Protein AF-A0A1E7LK73-F1 (afdb_monomer)

Organism: NCBI:txid518642

Solvent-accessible surface area (backbone atoms only — not comparable to full-atom values): 3730 Å² total; per-residue (Å²): 130,85,77,77,66,86,70,62,87,42,68,39,30,68,38,61,23,82,84,72,65,31,53,53,74,46,66,36,55,44,100,84,68,48,72,37,56,91,83,50,61,56,68,65,18,44,50,50,28,45,68,77,50,60,75,74,76,79,125

Secondary structure (DSSP, 8-state):
--------S-GGGGS--TTT-PPTTSPPBPTTSPBPPTT---HHHHHHHHHHS------

Radius of gyration: 12.8 Å; Cα contacts (8 Å, |Δi|>4): 70; chains: 1; bounding box: 26×27×40 Å

Sequence (59 aa):
MPRREPTIHNPALTVTCPHCRCVPGAPCLDNRGSRLKEGRVHRRRTAEYNRRFPTKASR

Mean predicted aligned error: 8.83 Å

pLDDT: mean 74.1, std 14.27, range [39.75, 88.5]

Structure (mmCIF, N/CA/C/O backbone):
data_AF-A0A1E7LK73-F1
#
_entry.id   AF-A0A1E7LK73-F1
#
loop_
_atom_site.group_PDB
_atom_site.id
_atom_site.type_symbol
_atom_site.label_atom_id
_atom_site.label_alt_id
_atom_site.label_comp_id
_atom_site.label_asym_id
_atom_site.label_entity_id
_atom_site.label_seq_id
_atom_site.pdbx_PDB_ins_code
_atom_site.Cartn_x
_atom_site.Cartn_y
_atom_site.Cartn_z
_atom_site.occupancy
_atom_site.B_iso_or_equiv
_atom_site.auth_seq_id
_atom_site.auth_comp_id
_atom_site.auth_asym_id
_atom_site.auth_atom_id
_atom_site.pdbx_PDB_model_num
ATOM 1 N N . MET A 1 1 ? 13.891 -21.687 15.982 1.00 39.75 1 MET A N 1
ATOM 2 C CA . MET A 1 1 ? 13.958 -20.561 15.025 1.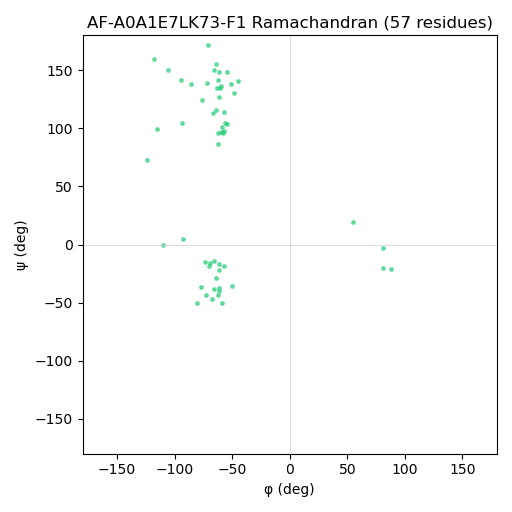00 39.75 1 MET A CA 1
ATOM 3 C C . MET A 1 1 ? 12.589 -19.898 14.988 1.00 39.75 1 MET A C 1
ATOM 5 O O . MET A 1 1 ? 11.659 -20.577 14.562 1.00 39.75 1 MET A O 1
ATOM 9 N N . PRO A 1 2 ? 12.391 -18.657 15.470 1.00 48.28 2 PRO A N 1
ATOM 10 C CA . PRO A 1 2 ? 11.113 -17.994 15.262 1.00 48.28 2 PRO A CA 1
ATOM 11 C C . PRO A 1 2 ? 10.996 -17.737 13.761 1.00 48.28 2 PRO A C 1
ATOM 13 O O . PRO A 1 2 ? 11.809 -17.026 13.168 1.00 48.28 2 PRO A O 1
ATOM 16 N N . ARG A 1 3 ? 10.038 -18.417 13.134 1.00 45.03 3 ARG A N 1
ATOM 17 C CA . ARG A 1 3 ? 9.661 -18.222 11.740 1.00 45.03 3 ARG A CA 1
ATOM 18 C C . ARG A 1 3 ? 9.252 -16.756 11.636 1.00 45.03 3 ARG A C 1
ATOM 20 O O . ARG A 1 3 ? 8.180 -16.402 12.109 1.00 45.03 3 ARG A O 1
ATOM 27 N N . ARG A 1 4 ? 10.137 -15.896 11.116 1.00 51.81 4 ARG A N 1
ATOM 28 C CA . ARG A 1 4 ? 9.760 -14.543 10.705 1.00 51.81 4 ARG A CA 1
ATOM 29 C C . ARG A 1 4 ? 8.703 -14.760 9.639 1.00 51.81 4 ARG A C 1
ATOM 31 O O . ARG A 1 4 ? 9.029 -15.098 8.503 1.00 51.81 4 ARG A O 1
ATOM 38 N N . GLU A 1 5 ? 7.439 -14.684 10.046 1.00 48.78 5 GLU A N 1
ATOM 39 C CA . GLU A 1 5 ? 6.341 -14.482 9.118 1.00 48.78 5 GLU A CA 1
ATOM 40 C C . GLU A 1 5 ? 6.792 -13.380 8.157 1.00 48.78 5 GLU A C 1
ATOM 42 O O . GLU A 1 5 ? 7.513 -12.473 8.592 1.00 48.78 5 GLU A O 1
ATOM 47 N N . PRO A 1 6 ? 6.489 -13.473 6.852 1.00 47.66 6 PRO A N 1
ATOM 48 C CA . PRO A 1 6 ? 6.750 -12.375 5.944 1.00 47.66 6 PRO A CA 1
ATOM 49 C C . PRO A 1 6 ? 5.888 -11.216 6.432 1.00 47.66 6 PRO A C 1
ATOM 51 O O . PRO A 1 6 ? 4.733 -11.068 6.039 1.00 47.66 6 PRO A O 1
ATOM 54 N N . THR A 1 7 ? 6.434 -10.445 7.373 1.00 53.06 7 THR A N 1
ATOM 55 C CA . THR A 1 7 ? 5.863 -9.227 7.895 1.00 53.06 7 THR A CA 1
ATOM 56 C C . THR A 1 7 ? 5.825 -8.346 6.682 1.00 53.06 7 THR A C 1
ATOM 58 O O . THR A 1 7 ? 6.831 -7.761 6.288 1.00 53.06 7 THR A O 1
ATOM 61 N N . ILE A 1 8 ? 4.673 -8.320 6.024 1.00 60.41 8 ILE A N 1
ATOM 62 C CA . ILE A 1 8 ? 4.377 -7.306 5.042 1.00 60.41 8 ILE A CA 1
ATOM 63 C C . ILE A 1 8 ? 4.508 -6.010 5.841 1.00 60.41 8 ILE A C 1
ATOM 65 O O . ILE A 1 8 ? 3.593 -5.625 6.564 1.00 60.41 8 ILE A O 1
ATOM 69 N N . HIS A 1 9 ? 5.686 -5.380 5.768 1.00 66.56 9 HIS A N 1
ATOM 70 C CA . HIS A 1 9 ? 6.049 -4.220 6.586 1.00 66.56 9 HIS A CA 1
ATOM 71 C C . HIS A 1 9 ? 5.052 -3.073 6.400 1.00 66.56 9 HIS A C 1
ATOM 73 O O . HIS A 1 9 ? 4.955 -2.177 7.232 1.00 66.56 9 HIS A O 1
ATOM 79 N N . ASN A 1 10 ? 4.282 -3.122 5.312 1.00 73.25 10 ASN A N 1
ATOM 80 C CA . ASN A 1 10 ? 3.188 -2.223 5.041 1.00 73.25 10 ASN A CA 1
ATOM 81 C C . ASN A 1 10 ? 1.842 -2.974 5.016 1.00 73.25 10 ASN A C 1
ATOM 83 O O . ASN A 1 10 ? 1.483 -3.537 3.977 1.00 73.25 10 ASN A O 1
ATOM 87 N N . PRO A 1 11 ? 1.048 -2.938 6.098 1.00 78.69 11 PRO A N 1
ATOM 88 C CA . PRO A 1 11 ? -0.225 -3.650 6.156 1.00 78.69 11 PRO A CA 1
ATOM 89 C C . PRO A 1 11 ? -1.221 -3.172 5.089 1.00 78.69 11 PRO A C 1
ATOM 91 O O . PRO A 1 11 ? -2.059 -3.954 4.651 1.00 78.69 11 PRO A O 1
ATOM 94 N N . ALA A 1 12 ? -1.083 -1.956 4.548 1.00 79.94 12 ALA A N 1
ATOM 95 C CA . ALA A 1 12 ? -1.912 -1.502 3.431 1.00 79.94 12 ALA A CA 1
ATOM 96 C C . ALA A 1 12 ? -1.668 -2.284 2.124 1.00 79.94 12 ALA A C 1
ATOM 98 O O . ALA A 1 12 ? -2.485 -2.212 1.207 1.00 79.94 12 ALA A O 1
ATOM 99 N N . LEU A 1 13 ? -0.586 -3.062 2.013 1.00 81.88 13 LEU A N 1
ATOM 100 C CA . LEU A 1 13 ? -0.387 -3.988 0.897 1.00 81.88 13 LEU A CA 1
ATOM 101 C C . LEU A 1 13 ? -1.281 -5.230 0.994 1.00 81.88 13 LEU A C 1
ATOM 103 O O . LEU A 1 13 ? -1.434 -5.905 -0.013 1.00 81.88 13 LEU A O 1
ATOM 107 N N . THR A 1 14 ? -1.903 -5.530 2.137 1.00 84.69 14 THR A N 1
ATOM 108 C CA . THR A 1 14 ? -2.793 -6.702 2.304 1.00 84.69 14 THR A CA 1
ATOM 109 C C . THR A 1 14 ? -4.111 -6.585 1.534 1.00 84.69 14 THR A C 1
ATOM 111 O O . THR A 1 14 ? -4.797 -7.579 1.312 1.00 84.69 14 THR A O 1
ATOM 114 N N . VAL A 1 15 ? -4.468 -5.381 1.079 1.00 84.94 15 VAL A N 1
ATOM 115 C CA . VAL A 1 15 ? -5.655 -5.141 0.252 1.00 84.94 15 VAL A CA 1
ATOM 116 C C . VAL A 1 15 ? -5.266 -4.877 -1.194 1.00 84.94 15 VAL A C 1
ATOM 118 O O . VAL A 1 15 ? -4.214 -4.311 -1.483 1.00 84.94 15 VAL A O 1
ATOM 121 N N . THR A 1 16 ? -6.129 -5.238 -2.136 1.00 86.56 16 THR A N 1
ATOM 122 C CA . THR A 1 16 ? -5.975 -4.845 -3.542 1.00 86.56 16 THR A CA 1
ATOM 123 C C . THR A 1 16 ? -6.056 -3.323 -3.671 1.00 86.56 16 THR A C 1
ATOM 125 O O . THR A 1 16 ? -6.930 -2.688 -3.081 1.00 86.56 16 THR A O 1
ATOM 128 N N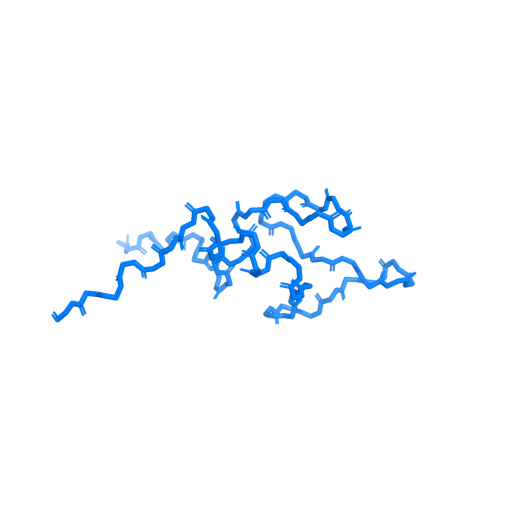 . CYS A 1 17 ? -5.153 -2.707 -4.438 1.00 85.38 17 CYS A N 1
ATOM 129 C CA . CYS A 1 17 ? -5.223 -1.262 -4.660 1.00 85.38 17 CYS A CA 1
ATOM 130 C C . CYS A 1 17 ? -6.331 -0.918 -5.670 1.00 85.38 17 CYS A C 1
ATOM 132 O O . CYS A 1 17 ? -6.237 -1.366 -6.806 1.00 85.38 17 CYS A O 1
ATOM 134 N N . PRO A 1 18 ? -7.314 -0.056 -5.357 1.00 83.94 18 PRO A N 1
ATOM 135 C CA . PRO A 1 18 ? -8.352 0.322 -6.324 1.00 83.94 18 PRO A CA 1
ATOM 136 C C . PRO A 1 18 ? -7.826 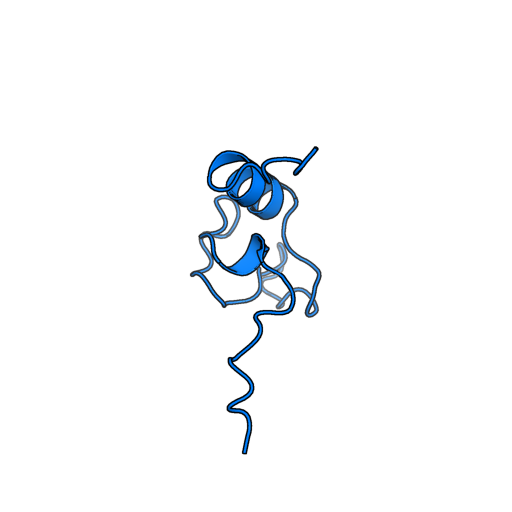1.207 -7.468 1.00 83.94 18 PRO A C 1
ATOM 138 O O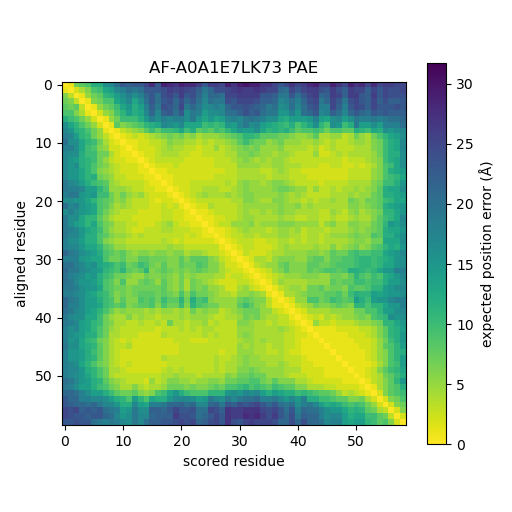 . PRO A 1 18 ? -8.480 1.327 -8.495 1.00 83.94 18 PRO A O 1
ATOM 141 N N . HIS A 1 19 ? -6.656 1.839 -7.302 1.00 83.19 19 HIS A N 1
ATOM 142 C CA . HIS A 1 19 ? -6.075 2.733 -8.309 1.00 83.19 19 HIS A CA 1
ATOM 143 C C . HIS A 1 19 ? -5.352 1.965 -9.421 1.00 83.19 19 HIS A C 1
ATOM 145 O O . HIS A 1 19 ? -5.588 2.204 -10.595 1.00 83.19 19 HIS A O 1
ATOM 151 N N . CYS A 1 20 ? -4.465 1.041 -9.050 1.00 82.69 20 CYS A N 1
ATOM 152 C CA . CYS A 1 20 ? -3.638 0.280 -9.992 1.00 82.69 20 CYS A CA 1
ATOM 153 C C . CYS A 1 20 ? -4.024 -1.202 -10.083 1.00 82.69 20 CYS A C 1
ATOM 155 O O . CYS A 1 20 ? -3.386 -1.951 -10.811 1.00 82.69 20 CYS A O 1
ATOM 157 N N . ARG A 1 21 ? -5.032 -1.647 -9.319 1.00 83.94 21 ARG A N 1
ATOM 158 C CA . ARG A 1 21 ? -5.488 -3.047 -9.233 1.00 83.94 21 ARG A CA 1
ATOM 159 C C . ARG A 1 21 ? -4.385 -4.052 -8.869 1.00 83.94 21 ARG A C 1
ATOM 161 O O . ARG A 1 21 ? -4.561 -5.248 -9.063 1.00 83.94 21 ARG A O 1
ATOM 168 N N . CYS A 1 22 ? -3.275 -3.586 -8.287 1.00 83.69 22 CYS A N 1
ATOM 169 C CA . CYS A 1 22 ? -2.206 -4.457 -7.804 1.00 83.69 22 CYS A CA 1
ATOM 170 C C . CYS A 1 22 ? -2.732 -5.424 -6.738 1.00 83.69 22 CYS A C 1
ATOM 172 O O . CYS A 1 22 ? -3.461 -5.013 -5.826 1.00 83.69 22 CYS A O 1
ATOM 174 N N . VAL A 1 23 ? -2.313 -6.685 -6.849 1.00 83.81 23 VAL A N 1
ATOM 175 C CA . VAL A 1 23 ? -2.683 -7.769 -5.931 1.00 83.81 23 VAL A CA 1
ATOM 176 C C . VAL A 1 23 ? -2.158 -7.519 -4.512 1.00 83.81 23 VAL A C 1
ATOM 178 O O . VAL A 1 23 ? -1.176 -6.782 -4.339 1.00 83.81 23 VAL A O 1
ATOM 181 N N . PRO A 1 24 ? -2.794 -8.105 -3.483 1.00 83.06 24 PRO A N 1
ATOM 182 C CA . PRO A 1 24 ? -2.271 -8.099 -2.124 1.00 83.06 24 PRO A CA 1
ATOM 183 C C . PRO A 1 24 ? -0.814 -8.581 -2.053 1.00 83.06 24 PRO A C 1
ATOM 185 O O . PRO A 1 24 ? -0.437 -9.520 -2.744 1.00 83.06 24 PRO A O 1
ATOM 188 N N . GLY A 1 25 ? 0.018 -7.916 -1.255 1.00 80.00 25 GLY A N 1
ATOM 189 C CA . GLY A 1 25 ? 1.451 -8.200 -1.112 1.00 80.00 25 GLY A CA 1
ATOM 190 C C . GLY A 1 25 ? 2.338 -7.606 -2.213 1.00 80.00 25 GLY A C 1
ATOM 191 O O . GLY A 1 25 ? 3.524 -7.394 -1.979 1.00 80.00 25 GLY A O 1
ATOM 192 N N . ALA A 1 26 ? 1.787 -7.256 -3.380 1.00 82.25 26 ALA A N 1
ATOM 193 C CA . ALA A 1 26 ? 2.559 -6.627 -4.451 1.00 82.25 26 ALA A CA 1
ATOM 194 C C . ALA A 1 26 ? 2.637 -5.098 -4.281 1.00 82.25 26 ALA A C 1
ATOM 196 O O . ALA A 1 26 ? 1.610 -4.465 -3.996 1.00 82.25 26 ALA A O 1
ATOM 197 N N . PRO A 1 27 ? 3.808 -4.470 -4.510 1.00 82.38 27 PRO A N 1
ATOM 198 C CA . PRO A 1 27 ? 3.940 -3.017 -4.491 1.00 82.38 27 PRO A CA 1
ATOM 199 C C . PRO A 1 27 ? 3.057 -2.372 -5.563 1.00 82.38 27 PRO A C 1
ATOM 201 O O . PRO A 1 27 ? 2.811 -2.942 -6.627 1.00 82.38 27 PRO A O 1
ATOM 204 N N . CYS A 1 28 ? 2.568 -1.164 -5.278 1.00 84.31 28 CYS A N 1
ATOM 205 C CA . CYS A 1 28 ? 1.866 -0.377 -6.283 1.00 84.31 28 CYS A CA 1
ATOM 206 C C . CYS A 1 28 ? 2.831 0.019 -7.409 1.00 84.31 28 CYS A C 1
ATOM 208 O O . CYS A 1 28 ? 4.021 0.223 -7.173 1.00 84.31 28 CYS A O 1
ATOM 210 N N . LEU A 1 29 ? 2.302 0.179 -8.617 1.00 82.88 29 LEU A N 1
ATOM 211 C CA . LEU A 1 29 ? 3.020 0.811 -9.717 1.00 82.88 29 LEU A CA 1
ATOM 212 C C . LEU A 1 29 ? 2.652 2.295 -9.771 1.00 82.88 29 LEU A C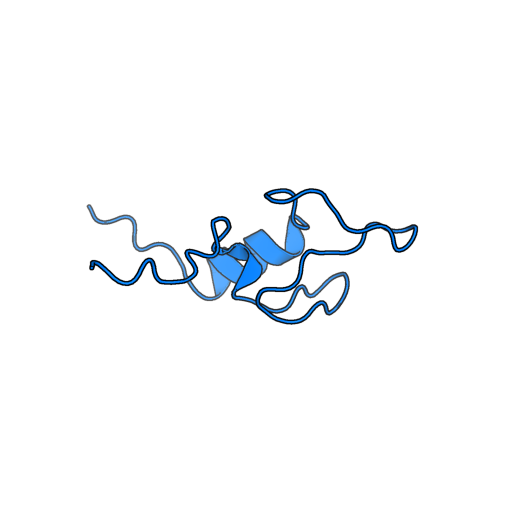 1
ATOM 214 O O . LEU A 1 29 ? 1.497 2.649 -9.534 1.00 82.88 29 LEU A O 1
ATOM 218 N N . ASP A 1 30 ? 3.634 3.136 -10.066 1.00 80.31 30 ASP A N 1
ATOM 219 C CA . ASP A 1 30 ? 3.452 4.550 -10.375 1.00 80.31 30 ASP A CA 1
ATOM 220 C C . ASP A 1 30 ? 2.778 4.716 -11.755 1.00 80.31 30 ASP A C 1
ATOM 222 O O . ASP A 1 30 ? 2.665 3.752 -12.518 1.00 80.31 30 ASP A O 1
ATOM 226 N N . ASN A 1 31 ? 2.372 5.933 -12.128 1.00 76.00 31 ASN A N 1
ATOM 227 C CA . ASN A 1 31 ? 1.690 6.199 -13.407 1.00 76.00 31 ASN A CA 1
ATOM 228 C C . ASN A 1 31 ? 2.547 5.857 -14.640 1.00 76.00 31 ASN A C 1
ATOM 230 O O . ASN A 1 31 ? 2.020 5.714 -15.738 1.00 76.00 31 ASN A O 1
ATOM 234 N N . ARG A 1 32 ? 3.865 5.711 -14.465 1.00 79.81 32 ARG A N 1
ATOM 235 C CA . ARG A 1 32 ? 4.815 5.274 -15.502 1.00 79.81 32 ARG A CA 1
ATOM 236 C C . ARG A 1 32 ? 5.071 3.758 -15.511 1.00 79.81 32 ARG A C 1
ATOM 238 O O . ARG A 1 32 ? 5.944 3.301 -16.236 1.00 79.81 32 ARG A O 1
ATOM 245 N N . GLY A 1 33 ? 4.370 2.981 -14.681 1.00 77.56 33 GLY A N 1
ATOM 246 C CA . GLY A 1 33 ? 4.558 1.529 -14.555 1.00 77.56 33 GLY A CA 1
ATOM 247 C C . GLY A 1 33 ? 5.731 1.107 -13.661 1.00 77.56 33 GLY A C 1
ATOM 248 O O . GLY A 1 33 ? 5.917 -0.082 -13.413 1.00 77.56 33 GLY A O 1
ATOM 249 N N . SER A 1 34 ? 6.508 2.054 -13.130 1.00 81.50 34 SER A N 1
ATOM 250 C CA . SER A 1 34 ? 7.602 1.764 -12.198 1.00 81.50 34 SER A CA 1
ATOM 251 C C . SER A 1 34 ? 7.070 1.339 -10.832 1.00 81.50 34 SER A C 1
ATOM 253 O O . SER A 1 34 ? 6.133 1.943 -10.315 1.00 81.50 34 SER A O 1
ATOM 255 N N . ARG A 1 35 ? 7.690 0.336 -10.201 1.00 79.38 35 ARG A N 1
ATOM 256 C CA . ARG A 1 35 ? 7.338 -0.065 -8.830 1.00 79.38 35 ARG A CA 1
ATOM 257 C C . ARG A 1 35 ? 7.588 1.095 -7.868 1.00 79.38 35 ARG A C 1
ATOM 259 O O . ARG A 1 35 ? 8.691 1.639 -7.817 1.00 79.38 35 ARG A O 1
ATOM 266 N N . LEU A 1 36 ? 6.572 1.455 -7.091 1.00 77.75 36 LEU A N 1
ATOM 267 C CA . LEU A 1 36 ? 6.748 2.346 -5.954 1.00 77.75 36 LEU A CA 1
ATOM 268 C C . LEU A 1 36 ? 7.681 1.671 -4.942 1.00 77.75 36 LEU A C 1
ATOM 270 O O . LEU A 1 36 ? 7.630 0.455 -4.747 1.00 77.75 36 LEU A O 1
ATOM 274 N N . LYS A 1 37 ? 8.552 2.473 -4.319 1.00 72.69 37 LYS A N 1
ATOM 275 C CA . LYS A 1 37 ? 9.480 1.996 -3.286 1.00 72.69 37 LYS A CA 1
ATOM 276 C C . LYS A 1 37 ? 8.715 1.276 -2.174 1.00 72.69 37 LYS A C 1
ATOM 278 O O . LYS A 1 37 ? 7.587 1.658 -1.857 1.00 72.69 37 LYS A O 1
ATOM 283 N N . GLU A 1 38 ? 9.346 0.276 -1.562 1.00 66.38 38 GLU A N 1
ATOM 284 C CA . GLU A 1 38 ? 8.813 -0.405 -0.379 1.00 66.38 38 GLU A CA 1
ATOM 285 C C . GLU A 1 38 ? 8.348 0.624 0.668 1.00 66.38 38 GLU A C 1
ATOM 287 O O . GLU A 1 38 ? 9.028 1.614 0.933 1.00 66.38 38 GLU A O 1
ATOM 292 N N . GLY A 1 39 ? 7.127 0.457 1.185 1.00 68.19 39 GLY A N 1
ATOM 293 C CA . GLY A 1 39 ? 6.495 1.420 2.097 1.00 68.19 39 GLY A CA 1
ATOM 294 C C . GLY A 1 39 ? 5.701 2.546 1.420 1.00 68.19 39 GLY A C 1
ATOM 295 O O . GLY A 1 39 ? 4.785 3.091 2.036 1.00 68.19 39 GLY A O 1
ATOM 296 N N . ARG A 1 40 ? 5.947 2.854 0.141 1.00 74.25 40 ARG A N 1
ATOM 297 C CA . ARG A 1 40 ? 5.172 3.850 -0.609 1.00 74.25 40 ARG A CA 1
ATOM 298 C C . ARG A 1 40 ? 4.034 3.155 -1.365 1.00 74.25 40 ARG A C 1
ATOM 300 O O . ARG A 1 40 ? 4.236 2.497 -2.378 1.00 74.25 40 ARG A O 1
ATOM 307 N N . VAL A 1 41 ? 2.811 3.295 -0.866 1.00 81.81 41 VAL A N 1
ATOM 308 C CA . VAL A 1 41 ? 1.591 2.782 -1.514 1.00 81.81 41 VAL A CA 1
ATOM 309 C C . VAL A 1 41 ? 0.661 3.931 -1.875 1.00 81.81 41 VAL A C 1
ATOM 311 O O . VAL A 1 41 ? 0.748 5.017 -1.304 1.00 81.81 41 VAL A O 1
ATOM 314 N N . HIS A 1 42 ? -0.257 3.709 -2.817 1.00 85.31 42 HIS A N 1
ATOM 315 C CA . HIS A 1 42 ? -1.258 4.722 -3.140 1.00 85.31 42 HIS A CA 1
ATOM 316 C C . HIS A 1 42 ? -2.122 5.040 -1.920 1.00 85.31 42 HIS A C 1
ATOM 318 O O . HIS A 1 42 ? -2.660 4.132 -1.289 1.00 85.31 42 HIS A O 1
ATOM 324 N 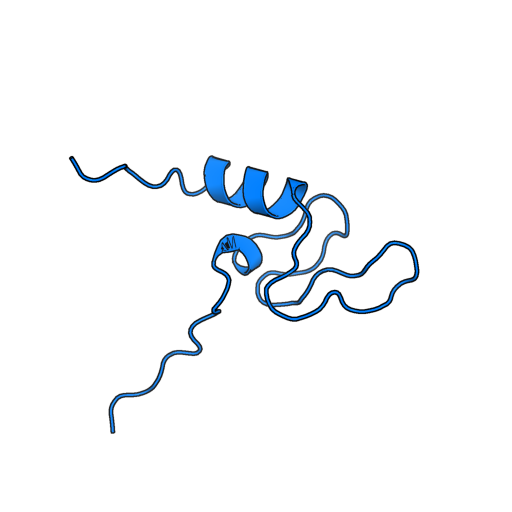N . ARG A 1 43 ? -2.357 6.334 -1.666 1.00 84.06 43 ARG A N 1
ATOM 325 C CA . ARG A 1 43 ? -3.252 6.814 -0.597 1.00 84.06 43 ARG A CA 1
ATOM 326 C C . ARG A 1 43 ? -4.623 6.132 -0.641 1.00 84.06 43 ARG A C 1
ATOM 328 O O . ARG A 1 43 ? -5.187 5.803 0.394 1.00 84.06 43 ARG A O 1
ATOM 335 N N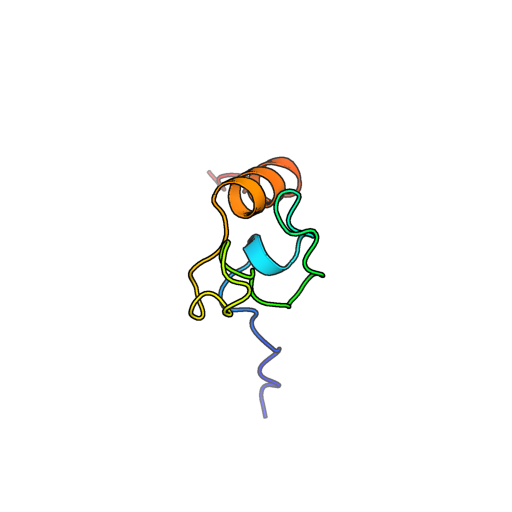 . ARG A 1 44 ? -5.122 5.854 -1.851 1.00 85.56 44 ARG A N 1
ATOM 336 C CA . ARG A 1 44 ? -6.370 5.117 -2.106 1.00 85.56 44 ARG A CA 1
ATOM 337 C C . ARG A 1 44 ? -6.333 3.680 -1.567 1.00 85.56 44 ARG A C 1
ATOM 339 O O . ARG A 1 44 ? -7.334 3.212 -1.049 1.00 85.56 44 ARG A O 1
ATOM 346 N N . ARG A 1 45 ? -5.185 2.996 -1.648 1.00 88.50 45 ARG A N 1
ATOM 347 C CA . ARG A 1 45 ? -4.981 1.655 -1.074 1.00 88.50 45 ARG A CA 1
ATOM 348 C C . ARG A 1 45 ? -5.009 1.696 0.450 1.00 88.50 45 ARG A C 1
ATOM 350 O O . ARG A 1 45 ? -5.712 0.903 1.056 1.00 88.50 45 ARG A O 1
ATOM 357 N N . THR A 1 46 ? -4.293 2.645 1.051 1.00 85.06 46 THR A N 1
ATOM 358 C CA . THR A 1 46 ? -4.302 2.849 2.508 1.00 85.06 46 THR A CA 1
ATOM 359 C C . THR A 1 46 ? -5.698 3.202 3.014 1.00 85.06 46 THR A C 1
ATOM 361 O O . THR A 1 46 ? -6.125 2.680 4.034 1.00 85.06 46 THR A O 1
ATOM 364 N N . ALA A 1 47 ? -6.443 4.033 2.281 1.00 87.56 47 ALA A N 1
ATOM 365 C CA . ALA A 1 47 ? -7.827 4.350 2.616 1.00 87.56 47 ALA A CA 1
ATOM 366 C C . ALA A 1 47 ? -8.728 3.103 2.582 1.00 87.56 47 ALA A C 1
ATOM 368 O O . ALA A 1 47 ? -9.506 2.899 3.507 1.00 87.56 47 ALA A O 1
ATOM 369 N N . GLU A 1 48 ? -8.593 2.245 1.566 1.00 87.75 48 GLU A N 1
ATOM 370 C CA . GLU A 1 48 ? -9.326 0.972 1.503 1.00 87.75 48 GLU A CA 1
ATOM 371 C C . GLU A 1 48 ? -8.914 -0.002 2.608 1.00 87.75 48 GLU A C 1
ATOM 373 O O . GLU A 1 48 ? -9.770 -0.671 3.183 1.00 87.75 48 GLU A O 1
ATOM 378 N N . TYR A 1 49 ? -7.624 -0.053 2.948 1.00 87.12 49 TYR A N 1
ATOM 379 C CA . TYR A 1 49 ? -7.145 -0.819 4.093 1.00 87.12 49 TYR A CA 1
ATOM 380 C C . TYR A 1 49 ? -7.81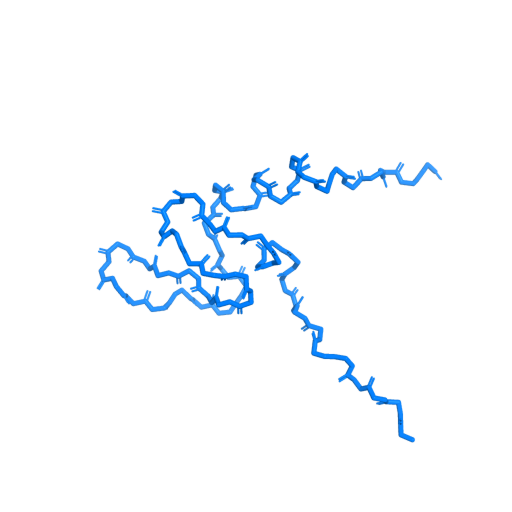1 -0.335 5.383 1.00 87.12 49 TYR A C 1
ATOM 382 O O . TYR A 1 49 ? -8.422 -1.138 6.072 1.00 87.12 49 TYR A O 1
ATOM 390 N N . ASN A 1 50 ? -7.802 0.973 5.652 1.00 85.25 50 ASN A N 1
ATOM 391 C CA . ASN A 1 50 ? -8.429 1.557 6.842 1.00 85.25 50 ASN A CA 1
ATOM 392 C C . ASN A 1 50 ? -9.958 1.379 6.866 1.00 85.25 50 ASN A C 1
ATOM 394 O O . ASN A 1 50 ? -10.548 1.320 7.939 1.00 85.25 50 ASN A O 1
ATOM 398 N N . ARG A 1 51 ? -10.615 1.302 5.700 1.00 85.81 51 ARG A N 1
ATOM 399 C CA . ARG A 1 51 ? -12.054 1.005 5.591 1.00 85.81 51 ARG A CA 1
ATOM 400 C C . ARG A 1 51 ? -12.373 -0.457 5.899 1.00 85.81 51 ARG A C 1
ATOM 402 O O . ARG A 1 51 ? -13.359 -0.723 6.574 1.00 85.81 51 ARG A O 1
ATOM 409 N N . ARG A 1 52 ? -11.570 -1.397 5.384 1.00 82.62 52 ARG A N 1
ATOM 410 C CA . ARG A 1 52 ? -11.751 -2.850 5.586 1.00 82.62 52 ARG A CA 1
ATOM 411 C C . ARG A 1 52 ? -11.299 -3.314 6.962 1.00 82.62 52 ARG A C 1
ATOM 413 O O . ARG A 1 52 ?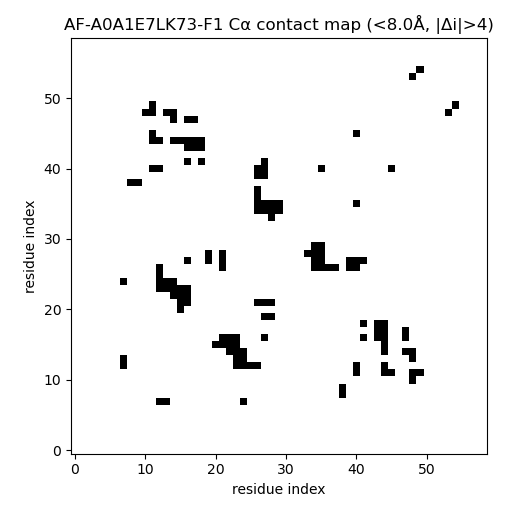 -11.914 -4.192 7.552 1.00 82.62 52 ARG A O 1
ATOM 420 N N . PHE A 1 53 ? -10.226 -2.712 7.446 1.00 80.38 53 PHE A N 1
ATOM 421 C CA . PHE A 1 53 ? -9.612 -2.966 8.733 1.00 80.38 53 PHE A CA 1
ATOM 422 C C . PHE A 1 53 ? -9.548 -1.634 9.472 1.00 80.38 53 PHE A C 1
ATOM 424 O O . PHE A 1 53 ? -8.466 -1.049 9.586 1.00 80.38 53 PHE A O 1
ATOM 431 N N . PRO A 1 54 ? -10.695 -1.112 9.948 1.00 69.38 54 PRO A N 1
ATOM 432 C CA . PRO A 1 54 ? -10.654 -0.008 10.883 1.00 69.38 54 PRO A CA 1
ATOM 433 C C . PRO A 1 54 ? -9.811 -0.504 12.047 1.00 69.38 54 PRO A C 1
ATOM 435 O O . PRO A 1 54 ? -10.175 -1.471 12.720 1.00 69.38 54 PRO A O 1
ATOM 438 N N . THR A 1 55 ? -8.640 0.097 12.242 1.00 63.22 55 THR A N 1
ATOM 439 C CA . THR A 1 55 ? -7.872 -0.130 13.456 1.00 63.22 55 THR A CA 1
ATOM 440 C C . THR A 1 55 ? -8.823 0.252 14.575 1.00 63.22 55 THR A C 1
ATOM 442 O O . THR A 1 55 ? -9.103 1.439 14.754 1.00 63.22 55 THR A O 1
ATOM 445 N N . LYS A 1 56 ? -9.395 -0.739 15.273 1.00 51.31 56 LYS A N 1
ATOM 446 C CA . LYS A 1 56 ? -10.001 -0.497 16.575 1.00 51.31 56 LYS A CA 1
ATOM 447 C C . LYS A 1 56 ? -8.881 0.165 17.354 1.00 51.31 56 LYS A C 1
ATOM 449 O O . LYS A 1 56 ? -7.898 -0.497 17.677 1.00 51.31 56 LYS A O 1
ATOM 454 N N . ALA A 1 57 ? -8.975 1.479 17.528 1.00 50.16 57 ALA A N 1
ATOM 455 C CA . ALA A 1 57 ? -8.164 2.195 18.483 1.00 50.16 57 ALA A CA 1
ATOM 456 C C . ALA A 1 57 ? -8.474 1.506 19.811 1.00 50.16 57 ALA A C 1
ATOM 458 O O . ALA A 1 57 ? -9.564 1.668 20.361 1.00 50.16 57 ALA A O 1
ATOM 459 N N . SER A 1 58 ? -7.593 0.586 20.202 1.00 42.16 58 SER A N 1
ATOM 460 C CA . SER A 1 58 ? -7.684 -0.079 21.486 1.00 42.16 58 SER A CA 1
ATOM 461 C C . SER A 1 58 ? -7.483 1.030 22.505 1.00 42.16 58 SER A C 1
ATOM 463 O O . SER A 1 58 ? -6.476 1.735 22.461 1.00 42.16 58 SER A O 1
ATOM 465 N N . ARG A 1 59 ? -8.550 1.248 23.265 1.00 42.12 59 ARG A N 1
ATOM 466 C CA . ARG A 1 59 ? -8.718 2.285 24.274 1.00 42.12 59 ARG A CA 1
ATOM 467 C C . ARG A 1 59 ? -7.727 2.112 25.415 1.00 42.12 59 ARG A C 1
ATOM 469 O O . ARG A 1 59 ? -7.387 0.940 25.693 1.00 42.12 59 ARG A O 1
#

InterPro domains:
  IPR056911 DNA-binding phage zinc finger domain, putative [PF24623] (6-48)

Foldseek 3Di:
DPPPDPPLVALLLQDQQPPQRDHRSAAGADPVRHGDPRPDHDPSSVVVSCVVCVPPPPD

Nearest PDB structures (foldseek):
  2yeu-assembly1_B  TM=2.614E-01  e=9.079E+00  Deinococcus radiodurans R1 = ATCC 13939 = DSM 20539